Protein AF-A0A1V5UZM2-F1 (afdb_monomer_lite)

Structure (mmCIF, N/CA/C/O backbone):
data_AF-A0A1V5UZM2-F1
#
_entry.id   AF-A0A1V5UZM2-F1
#
loop_
_atom_site.group_PDB
_atom_site.id
_atom_site.type_symbol
_atom_site.label_atom_id
_atom_site.label_alt_id
_atom_site.label_comp_id
_atom_site.label_asym_id
_atom_site.label_entity_id
_atom_site.label_seq_id
_atom_site.pdbx_PDB_ins_code
_atom_site.Cartn_x
_atom_site.Cartn_y
_atom_site.Cartn_z
_atom_site.occupancy
_atom_site.B_iso_or_equiv
_atom_site.auth_seq_id
_atom_site.auth_comp_id
_atom_site.auth_asym_id
_atom_site.auth_atom_id
_atom_site.pdbx_PDB_model_num
ATOM 1 N N . MET A 1 1 ? -3.391 -24.242 -86.700 1.00 41.44 1 MET A N 1
ATOM 2 C CA . MET A 1 1 ? -2.835 -23.871 -88.015 1.00 41.44 1 MET A CA 1
ATOM 3 C C . MET A 1 1 ? -1.660 -22.948 -87.733 1.00 41.44 1 MET A C 1
ATOM 5 O O . MET A 1 1 ? -1.859 -21.774 -87.461 1.00 41.44 1 MET A O 1
ATOM 9 N N . GLU A 1 2 ? -0.471 -23.537 -87.612 1.00 39.22 2 GLU A N 1
ATOM 10 C CA . GLU A 1 2 ? 0.807 -22.827 -87.508 1.00 39.22 2 GLU A CA 1
ATOM 11 C C . GLU A 1 2 ? 1.281 -22.455 -88.910 1.00 39.22 2 GLU A C 1
ATOM 13 O O . GLU A 1 2 ? 1.264 -23.319 -89.782 1.00 39.22 2 GLU A O 1
ATOM 18 N N . VAL A 1 3 ? 1.722 -21.214 -89.110 1.00 36.78 3 VAL A N 1
ATOM 19 C CA . VAL A 1 3 ? 2.615 -20.737 -90.187 1.00 36.78 3 VAL A CA 1
ATOM 20 C C . VAL A 1 3 ? 2.763 -19.226 -89.988 1.00 36.78 3 VAL A C 1
ATOM 22 O O . VAL A 1 3 ? 1.789 -18.562 -89.665 1.00 36.78 3 VAL A O 1
ATOM 25 N N . HIS A 1 4 ? 3.888 -18.562 -90.184 1.00 35.78 4 HIS A N 1
ATOM 26 C CA . HIS A 1 4 ? 5.279 -18.928 -90.379 1.00 35.78 4 HIS A CA 1
ATOM 27 C C . HIS A 1 4 ? 6.052 -17.621 -90.128 1.00 35.78 4 HIS A C 1
ATOM 29 O O . HIS A 1 4 ? 5.501 -16.521 -90.178 1.00 35.78 4 HIS A O 1
ATOM 35 N N . ILE A 1 5 ? 7.326 -17.774 -89.818 1.00 44.84 5 ILE A N 1
ATOM 36 C CA . ILE A 1 5 ? 8.301 -16.728 -89.518 1.00 44.84 5 ILE A CA 1
ATOM 37 C C . ILE A 1 5 ? 8.594 -15.916 -90.786 1.00 44.84 5 ILE A C 1
ATOM 39 O O . ILE A 1 5 ? 8.705 -16.516 -91.851 1.00 44.84 5 ILE A O 1
ATOM 43 N N . ASP A 1 6 ? 8.876 -14.614 -90.655 1.00 44.72 6 ASP A N 1
ATOM 44 C CA . ASP A 1 6 ? 9.812 -13.979 -91.583 1.00 44.72 6 ASP A CA 1
ATOM 45 C C . ASP A 1 6 ? 10.782 -13.005 -90.901 1.00 44.72 6 ASP A C 1
ATOM 47 O O . ASP A 1 6 ? 10.455 -12.291 -89.951 1.00 44.72 6 ASP A O 1
ATOM 51 N N . LYS A 1 7 ? 12.031 -13.086 -91.357 1.00 41.12 7 LYS A N 1
ATOM 52 C CA . LYS A 1 7 ? 13.245 -12.482 -90.797 1.00 41.12 7 LYS A CA 1
ATOM 53 C C . LYS A 1 7 ? 13.604 -11.190 -91.545 1.00 41.12 7 LYS A C 1
ATOM 55 O O . LYS A 1 7 ? 13.347 -11.067 -92.732 1.00 41.12 7 LYS A O 1
ATOM 60 N N . ALA A 1 8 ? 14.426 -10.372 -90.876 1.00 38.97 8 ALA A N 1
ATOM 61 C CA . ALA A 1 8 ? 15.707 -9.833 -91.375 1.00 38.97 8 ALA A CA 1
ATOM 62 C C . ALA A 1 8 ? 15.856 -8.301 -91.472 1.00 38.97 8 ALA A C 1
ATOM 64 O O . ALA A 1 8 ? 15.098 -7.609 -92.137 1.00 38.97 8 ALA A O 1
ATOM 65 N N . GLY A 1 9 ? 16.983 -7.825 -90.918 1.00 35.09 9 GLY A N 1
ATOM 66 C CA . GLY A 1 9 ? 17.634 -6.546 -91.239 1.00 35.09 9 GLY A CA 1
ATOM 67 C C . GLY A 1 9 ? 18.096 -5.787 -89.989 1.00 35.09 9 GLY A C 1
ATOM 68 O O . GLY A 1 9 ? 17.294 -5.079 -89.408 1.00 35.09 9 GLY A O 1
ATOM 69 N N . ARG A 1 10 ? 19.302 -6.062 -89.451 1.00 39.56 10 ARG A N 1
ATOM 70 C CA . ARG A 1 10 ? 20.572 -5.302 -89.669 1.00 39.56 10 ARG A CA 1
ATOM 71 C C . ARG A 1 10 ? 20.573 -3.934 -88.944 1.00 39.56 10 ARG A C 1
ATOM 73 O O . ARG A 1 10 ? 19.615 -3.203 -89.060 1.00 39.56 10 ARG A O 1
ATOM 80 N N . ASP A 1 11 ? 21.595 -3.453 -88.238 1.00 39.12 11 ASP A N 1
ATOM 81 C CA . ASP A 1 11 ? 22.965 -3.887 -87.987 1.00 39.12 11 ASP A CA 1
ATOM 82 C C . ASP A 1 11 ? 23.570 -3.027 -86.845 1.00 39.12 11 ASP A C 1
ATOM 84 O O . ASP A 1 11 ? 23.180 -1.880 -86.653 1.00 39.12 11 ASP A O 1
ATOM 88 N N . ARG A 1 12 ? 24.532 -3.616 -86.122 1.00 41.25 12 ARG A N 1
ATOM 89 C CA . ARG A 1 12 ? 25.670 -3.045 -85.365 1.00 41.25 12 ARG A CA 1
ATOM 90 C C . ARG A 1 12 ? 25.668 -1.544 -84.999 1.00 41.25 12 ARG A C 1
ATOM 92 O O . ARG A 1 12 ? 25.847 -0.708 -85.871 1.00 41.25 12 ARG A O 1
ATOM 99 N N . THR A 1 13 ? 25.882 -1.223 -83.713 1.00 44.59 13 THR A N 1
ATOM 100 C CA . THR A 1 13 ? 27.233 -0.915 -83.164 1.00 44.59 13 THR A CA 1
ATOM 101 C C . THR A 1 13 ? 27.243 -0.638 -81.644 1.00 44.59 13 THR A C 1
ATOM 103 O O . THR A 1 13 ? 26.484 0.180 -81.154 1.00 44.59 13 THR A O 1
ATOM 106 N N . ARG A 1 14 ? 28.152 -1.342 -80.935 1.00 37.88 14 ARG A N 1
ATOM 107 C CA . ARG A 1 14 ? 29.151 -0.881 -79.926 1.00 37.88 14 ARG A CA 1
ATOM 108 C C . ARG A 1 14 ? 28.719 0.233 -78.939 1.00 37.88 14 ARG A C 1
ATOM 110 O O . ARG A 1 14 ? 28.326 1.296 -79.366 1.00 37.88 14 ARG A O 1
ATOM 117 N N . ARG A 1 15 ? 28.955 0.180 -77.621 1.00 39.53 15 ARG A N 1
ATOM 118 C CA . ARG A 1 15 ? 30.043 -0.417 -76.820 1.00 39.53 15 ARG A CA 1
ATOM 119 C C . ARG A 1 15 ? 29.712 -0.179 -75.325 1.00 39.53 15 ARG A C 1
ATOM 121 O O . ARG A 1 15 ? 29.080 0.816 -75.005 1.00 39.53 15 ARG A O 1
ATOM 128 N N . SER A 1 16 ? 30.182 -1.095 -74.472 1.00 40.94 16 SER A N 1
ATOM 129 C CA . SER A 1 16 ? 30.562 -0.988 -73.040 1.00 40.94 16 SER A CA 1
ATOM 130 C C . SER A 1 16 ? 30.406 0.378 -72.339 1.00 40.94 16 SER A C 1
ATOM 132 O O . SER A 1 16 ? 30.836 1.384 -72.883 1.00 40.94 16 SER A O 1
ATOM 134 N N . SER A 1 17 ? 29.988 0.474 -71.074 1.00 38.94 17 SER A N 1
ATOM 135 C CA . SER A 1 17 ? 30.658 -0.152 -69.924 1.00 38.94 17 SER A CA 1
ATOM 136 C C . SER A 1 17 ? 29.928 0.166 -68.605 1.00 38.94 17 SER A C 1
ATOM 138 O O . SER A 1 17 ? 29.503 1.300 -68.431 1.00 38.94 17 SER A O 1
ATOM 140 N N . LYS A 1 18 ? 29.906 -0.803 -67.670 1.00 40.84 18 LYS A N 1
ATOM 141 C CA . LYS A 1 18 ? 30.348 -0.675 -66.255 1.00 40.84 18 LYS A CA 1
ATOM 142 C C . LYS A 1 18 ? 29.834 0.584 -65.513 1.00 40.84 18 LYS A C 1
ATOM 144 O O . LYS A 1 18 ? 30.273 1.684 -65.792 1.00 40.84 18 LYS A O 1
ATOM 149 N N . ALA A 1 19 ? 28.985 0.497 -64.498 1.00 39.56 19 ALA A N 1
ATOM 150 C CA . ALA A 1 19 ? 29.288 -0.148 -63.231 1.00 39.56 19 ALA A CA 1
ATOM 151 C C . ALA A 1 19 ? 28.010 -0.273 -62.392 1.00 39.56 19 ALA A C 1
ATOM 153 O O . ALA A 1 19 ? 27.202 0.651 -62.323 1.00 39.56 19 ALA A O 1
ATOM 154 N N . GLY A 1 20 ? 27.866 -1.410 -61.715 1.00 41.81 20 GLY A N 1
ATOM 155 C CA . GLY A 1 20 ? 26.968 -1.508 -60.580 1.00 41.81 20 GLY A CA 1
ATOM 156 C C . GLY A 1 20 ? 27.506 -0.700 -59.404 1.00 41.81 20 GLY A C 1
ATOM 157 O O . GLY A 1 20 ? 28.702 -0.730 -59.129 1.00 41.81 20 GLY A O 1
ATOM 158 N N . VAL A 1 21 ? 26.602 -0.058 -58.671 1.00 50.75 21 VAL A N 1
ATOM 159 C CA . VAL A 1 21 ? 26.730 0.107 -57.224 1.00 50.75 21 VAL A CA 1
ATOM 160 C C . VAL A 1 21 ? 25.365 -0.201 -56.628 1.00 50.75 21 VAL A C 1
ATOM 162 O O . VAL A 1 21 ? 24.426 0.587 -56.689 1.00 50.75 21 VAL A O 1
ATOM 165 N N . SER A 1 22 ? 25.278 -1.408 -56.078 1.00 47.41 22 SER A N 1
ATOM 166 C CA . SER A 1 22 ? 24.285 -1.796 -55.088 1.00 47.41 22 SER A CA 1
ATOM 167 C C . SER A 1 22 ? 24.340 -0.806 -53.922 1.00 47.41 22 SER A C 1
ATOM 169 O O . SER A 1 22 ? 25.321 -0.774 -53.183 1.00 47.41 22 SER A O 1
ATOM 171 N N . SER A 1 23 ? 23.288 -0.011 -53.736 1.00 49.53 23 SER A N 1
ATOM 172 C CA . SER A 1 23 ? 23.082 0.800 -52.529 1.00 49.53 23 SER A CA 1
ATOM 173 C C . SER A 1 23 ? 22.223 0.075 -51.484 1.00 49.53 23 SER A C 1
ATOM 175 O O . SER A 1 23 ? 21.618 0.703 -50.619 1.00 49.53 23 SER A O 1
ATOM 177 N N . LYS A 1 24 ? 22.186 -1.266 -51.509 1.00 51.16 24 LYS A N 1
ATOM 178 C CA . LYS A 1 24 ? 21.478 -2.080 -50.511 1.00 51.16 24 LYS A CA 1
ATOM 179 C C . LYS A 1 24 ? 22.449 -2.691 -49.502 1.00 51.16 24 LYS A C 1
ATOM 181 O O . LYS A 1 24 ? 22.585 -3.904 -49.450 1.00 51.16 24 LYS A O 1
ATOM 186 N N . ALA A 1 25 ? 23.141 -1.861 -48.719 1.00 50.22 25 ALA A N 1
ATOM 187 C CA . ALA A 1 25 ? 23.857 -2.303 -47.512 1.00 50.22 25 ALA A CA 1
ATOM 188 C C . ALA A 1 25 ? 24.406 -1.122 -46.690 1.00 50.22 25 ALA A C 1
ATOM 190 O O . ALA A 1 25 ? 25.618 -0.966 -46.578 1.00 50.22 25 ALA A O 1
ATOM 191 N N . ARG A 1 26 ? 23.552 -0.276 -46.096 1.00 47.16 26 ARG A N 1
ATOM 192 C CA . ARG A 1 26 ? 23.974 0.585 -44.968 1.00 47.16 26 ARG A CA 1
ATOM 193 C C . ARG A 1 26 ? 22.783 1.166 -44.197 1.00 47.16 26 ARG A C 1
ATOM 195 O O . ARG A 1 26 ? 22.574 2.366 -44.167 1.00 47.16 26 ARG A O 1
ATOM 202 N N . ALA A 1 27 ? 21.994 0.295 -43.570 1.00 48.75 27 ALA A N 1
ATOM 203 C CA . ALA A 1 27 ? 21.004 0.706 -42.564 1.00 48.75 27 ALA A CA 1
ATOM 204 C C . ALA A 1 27 ? 20.737 -0.384 -41.506 1.00 48.75 27 ALA A C 1
ATOM 206 O O . ALA A 1 27 ? 19.644 -0.479 -40.968 1.00 48.75 27 ALA A O 1
ATOM 207 N N . ALA A 1 28 ? 21.720 -1.245 -41.219 1.00 50.47 28 ALA A N 1
ATOM 208 C CA . ALA A 1 28 ? 21.551 -2.354 -40.273 1.00 50.47 28 ALA A CA 1
ATOM 209 C C . ALA A 1 28 ? 22.777 -2.541 -39.363 1.00 50.47 28 ALA A C 1
AT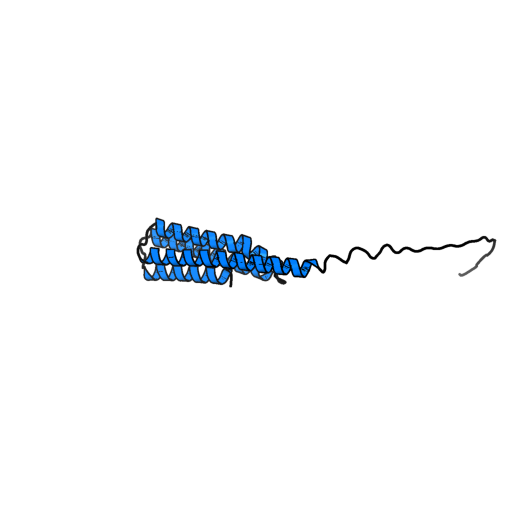OM 211 O O . ALA A 1 28 ? 23.212 -3.665 -39.134 1.00 50.47 28 ALA A O 1
ATOM 212 N N . LYS A 1 29 ? 23.398 -1.446 -38.895 1.00 47.75 29 LYS A N 1
ATOM 213 C CA . LYS A 1 29 ? 24.605 -1.538 -38.049 1.00 47.75 29 LYS A CA 1
ATOM 214 C C . LYS A 1 29 ? 24.627 -0.688 -36.773 1.00 47.75 29 LYS A C 1
ATOM 216 O O . LYS A 1 29 ? 25.681 -0.597 -36.162 1.00 47.75 29 LYS A O 1
ATOM 221 N N . SER A 1 30 ? 23.495 -0.135 -36.335 1.00 49.81 30 SER A N 1
ATOM 222 C CA . SER A 1 30 ? 23.386 0.513 -35.011 1.00 49.81 30 SER A CA 1
ATOM 223 C C . SER A 1 30 ? 22.377 -0.150 -34.065 1.00 49.81 30 SER A C 1
ATOM 225 O O . SER A 1 30 ? 22.574 -0.110 -32.860 1.00 49.81 30 SER A O 1
ATOM 227 N N . ALA A 1 31 ? 21.368 -0.869 -34.568 1.00 53.84 31 ALA A N 1
ATOM 228 C CA . ALA A 1 31 ? 20.303 -1.425 -33.723 1.00 53.84 31 ALA A CA 1
ATOM 229 C C . ALA A 1 31 ? 20.747 -2.525 -32.728 1.00 53.84 31 ALA A C 1
ATOM 231 O O . ALA A 1 31 ? 20.015 -2.831 -31.792 1.00 53.84 31 ALA A O 1
ATOM 232 N N . SER A 1 32 ? 21.925 -3.138 -32.906 1.00 54.50 32 SER A N 1
ATOM 233 C CA . SER A 1 32 ? 22.387 -4.255 -32.066 1.00 54.50 32 SER A CA 1
ATOM 234 C C . SER A 1 32 ? 23.316 -3.853 -30.913 1.00 54.50 32 SER A C 1
ATOM 236 O O . SER A 1 32 ? 23.523 -4.663 -30.014 1.00 54.50 32 SER A O 1
ATOM 238 N N . ALA A 1 33 ? 23.895 -2.646 -30.934 1.00 54.25 33 ALA A N 1
ATOM 239 C CA . ALA A 1 33 ? 24.796 -2.163 -29.878 1.00 54.25 33 ALA A CA 1
ATOM 240 C C . ALA A 1 33 ? 24.050 -1.405 -28.764 1.00 54.25 33 ALA A C 1
ATOM 242 O O . ALA A 1 33 ? 24.475 -1.450 -27.611 1.00 54.25 33 ALA A O 1
ATOM 243 N N . ASP A 1 34 ? 22.908 -0.792 -29.090 1.00 59.66 34 ASP A N 1
ATOM 244 C CA . ASP A 1 34 ? 22.081 -0.041 -28.135 1.00 59.66 34 ASP A CA 1
ATOM 245 C C . ASP A 1 34 ? 21.219 -0.959 -27.251 1.00 59.66 34 ASP A C 1
ATOM 247 O O . ASP A 1 34 ? 21.014 -0.685 -26.070 1.00 59.66 34 ASP A O 1
ATOM 251 N N . ALA A 1 35 ? 20.790 -2.111 -27.778 1.00 73.81 35 ALA A N 1
ATOM 252 C CA . ALA A 1 35 ? 19.956 -3.085 -27.070 1.00 73.81 35 ALA A CA 1
ATOM 253 C C . ALA A 1 35 ? 20.484 -3.522 -25.677 1.00 73.81 35 ALA A C 1
ATOM 255 O O . ALA A 1 35 ? 19.696 -3.524 -24.726 1.00 73.81 35 ALA A O 1
ATOM 256 N N . PRO A 1 36 ? 21.777 -3.871 -25.486 1.00 85.31 36 PRO A N 1
ATOM 257 C CA . PRO A 1 36 ? 22.293 -4.246 -24.167 1.00 85.31 36 PRO A CA 1
ATOM 258 C C . PRO A 1 36 ? 22.395 -3.066 -23.191 1.00 85.31 36 PRO A C 1
ATOM 260 O O . PRO A 1 36 ? 22.200 -3.259 -21.992 1.00 85.31 36 PRO A O 1
ATOM 263 N N . PHE A 1 37 ? 22.679 -1.852 -23.674 1.00 90.50 37 PHE A N 1
ATOM 264 C CA . PHE A 1 37 ? 22.740 -0.662 -22.824 1.00 90.50 37 PHE A CA 1
ATOM 265 C C . PHE A 1 37 ? 21.341 -0.230 -22.370 1.00 90.50 37 PHE A C 1
ATOM 267 O O . PHE A 1 37 ? 21.114 -0.067 -21.172 1.00 90.50 37 PHE A O 1
ATOM 274 N N . THR A 1 38 ? 20.380 -0.130 -23.295 1.00 91.19 38 THR A N 1
ATOM 275 C CA . THR A 1 38 ? 18.985 0.217 -22.979 1.00 91.19 38 THR A CA 1
ATOM 276 C C . THR A 1 38 ? 18.377 -0.766 -21.986 1.00 91.19 38 THR A C 1
ATOM 278 O O . THR A 1 38 ? 17.683 -0.357 -21.059 1.00 91.19 38 THR A O 1
ATOM 281 N N . ARG A 1 39 ? 18.677 -2.061 -22.127 1.00 91.19 39 ARG A N 1
ATOM 282 C CA . ARG A 1 39 ? 18.221 -3.071 -21.173 1.00 91.19 39 ARG A CA 1
ATOM 283 C C . ARG A 1 39 ? 18.797 -2.851 -19.774 1.00 91.19 39 ARG A C 1
ATOM 285 O O . ARG A 1 39 ? 18.029 -2.839 -18.819 1.00 91.19 39 ARG A O 1
ATOM 292 N N . LYS A 1 40 ? 20.110 -2.621 -19.650 1.00 93.75 40 LYS A N 1
ATOM 293 C CA . LYS A 1 40 ? 20.740 -2.316 -18.353 1.00 93.75 40 LYS A CA 1
ATOM 294 C C . LYS A 1 40 ? 20.167 -1.053 -17.710 1.00 93.75 40 LYS A C 1
ATOM 296 O O . LYS A 1 40 ? 19.992 -1.019 -16.498 1.00 93.75 40 LYS A O 1
ATOM 301 N N . LEU A 1 41 ? 19.853 -0.035 -18.511 1.00 94.81 41 LEU A N 1
ATOM 302 C CA . LEU A 1 41 ? 19.219 1.189 -18.023 1.00 94.81 41 LEU A CA 1
ATOM 303 C C . LEU A 1 41 ? 17.820 0.916 -17.451 1.00 94.81 41 LEU A C 1
ATOM 305 O O . LEU A 1 41 ? 17.509 1.375 -16.357 1.00 94.81 41 LEU A O 1
ATOM 309 N N . LEU A 1 42 ? 16.997 0.132 -18.154 1.00 94.00 42 LEU A N 1
ATOM 310 C CA . LEU A 1 42 ? 15.671 -0.267 -17.671 1.00 94.00 42 LEU A CA 1
ATOM 311 C C . LEU A 1 42 ? 15.750 -1.149 -16.415 1.00 94.00 42 LEU A C 1
ATOM 313 O O . LEU A 1 42 ? 14.916 -1.022 -15.524 1.00 94.00 42 LEU A O 1
ATOM 317 N N . GLU A 1 43 ? 16.752 -2.025 -16.316 1.00 93.81 43 GLU A N 1
ATOM 318 C CA . GLU A 1 43 ? 17.001 -2.834 -15.115 1.00 93.81 43 GLU A CA 1
ATOM 319 C C . GLU A 1 43 ? 17.395 -1.961 -13.910 1.00 93.81 43 GLU A C 1
ATOM 321 O O . GLU A 1 43 ? 16.885 -2.185 -12.811 1.00 93.81 43 GLU A O 1
ATOM 326 N N . ALA A 1 44 ? 18.232 -0.937 -14.112 1.00 95.75 44 ALA A N 1
ATOM 327 C CA . ALA A 1 44 ? 18.573 0.036 -13.073 1.00 95.75 44 ALA A CA 1
ATOM 328 C C . ALA A 1 44 ? 17.347 0.854 -12.631 1.00 95.75 44 ALA A C 1
ATOM 330 O O . ALA A 1 44 ? 17.083 0.960 -11.437 1.00 95.75 44 ALA A O 1
ATOM 331 N N . GLN A 1 45 ? 16.546 1.339 -13.586 1.00 95.38 45 GLN A N 1
ATOM 332 C CA . GLN A 1 45 ? 15.299 2.054 -13.300 1.00 95.38 45 GLN A CA 1
ATOM 333 C C . GLN A 1 45 ? 14.307 1.179 -12.516 1.00 95.38 45 GLN A C 1
ATOM 335 O O . GLN A 1 45 ? 13.683 1.634 -11.563 1.00 95.38 45 GLN A O 1
ATOM 340 N N . ARG A 1 46 ? 14.181 -0.107 -12.874 1.00 94.56 46 ARG A N 1
ATOM 341 C CA . ARG A 1 46 ? 13.353 -1.067 -12.128 1.00 94.56 46 ARG A CA 1
ATOM 342 C C . ARG A 1 46 ? 13.820 -1.209 -10.678 1.00 94.56 46 ARG A C 1
ATOM 344 O O . ARG A 1 46 ? 12.980 -1.317 -9.791 1.00 94.56 46 ARG A O 1
ATOM 351 N N . ALA A 1 47 ? 15.131 -1.254 -10.441 1.00 95.44 47 ALA A N 1
ATOM 352 C CA . ALA A 1 47 ? 15.686 -1.377 -9.096 1.00 95.44 47 ALA A CA 1
ATOM 353 C C . ALA A 1 47 ? 15.373 -0.142 -8.236 1.00 95.44 47 ALA A C 1
ATOM 355 O O . ALA A 1 47 ? 14.920 -0.302 -7.107 1.00 95.44 47 ALA A O 1
ATOM 356 N N . GLU A 1 48 ? 15.526 1.059 -8.797 1.00 96.94 48 GLU A N 1
ATOM 357 C CA . GLU A 1 48 ? 15.183 2.327 -8.138 1.00 96.94 48 GLU A CA 1
ATOM 358 C C . GLU A 1 48 ? 13.693 2.394 -7.766 1.00 96.94 48 GLU A C 1
ATOM 360 O O . GLU A 1 48 ? 13.349 2.654 -6.615 1.00 96.94 48 GLU A O 1
ATOM 365 N N . ILE A 1 49 ? 12.799 2.045 -8.699 1.00 96.38 49 ILE A N 1
ATOM 366 C CA . ILE A 1 49 ? 11.353 1.993 -8.428 1.00 96.38 49 ILE A CA 1
ATOM 367 C C . ILE A 1 49 ? 11.044 0.987 -7.309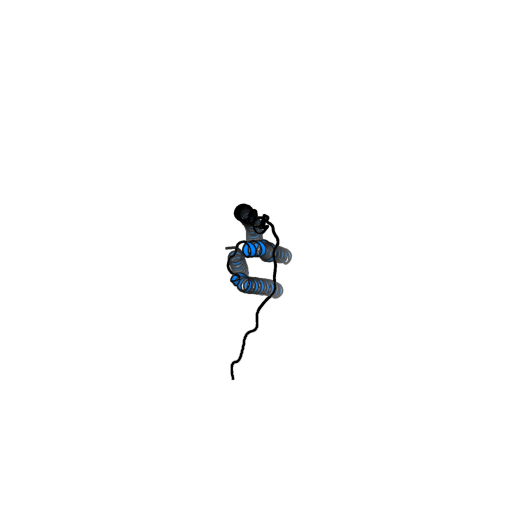 1.00 96.38 49 ILE A C 1
ATOM 369 O O . ILE A 1 49 ? 10.231 1.264 -6.429 1.00 96.38 49 ILE A O 1
ATOM 373 N N . LYS A 1 50 ? 11.689 -0.189 -7.304 1.00 95.31 50 LYS A N 1
ATOM 374 C CA . LYS A 1 50 ? 11.498 -1.180 -6.230 1.00 95.31 50 LYS A CA 1
ATOM 375 C C . LYS A 1 50 ? 11.981 -0.669 -4.870 1.00 95.31 50 LYS A C 1
ATOM 377 O O . LYS A 1 50 ? 11.381 -1.028 -3.857 1.00 95.31 50 LYS A O 1
ATOM 382 N N . GLU A 1 51 ? 13.023 0.156 -4.832 1.00 96.75 51 GLU A N 1
ATOM 383 C CA . GLU A 1 51 ? 13.479 0.804 -3.602 1.00 96.75 51 GLU A CA 1
ATOM 384 C C . GLU A 1 51 ? 12.441 1.808 -3.082 1.00 96.75 51 GLU A C 1
ATOM 386 O O . GLU A 1 51 ? 12.065 1.736 -1.910 1.00 96.75 51 GLU A O 1
ATOM 391 N N . GLU A 1 52 ? 11.902 2.672 -3.951 1.00 96.88 52 GLU A N 1
ATOM 392 C CA . GLU A 1 52 ? 10.822 3.601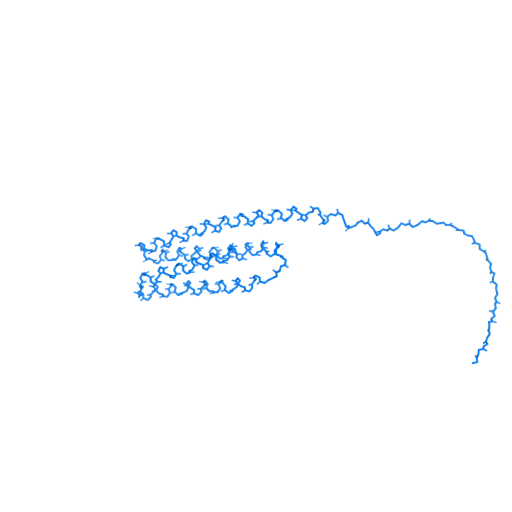 -3.588 1.00 96.88 52 GLU A CA 1
ATOM 393 C C . GLU A 1 52 ? 9.587 2.851 -3.065 1.00 96.88 52 GLU A C 1
ATOM 395 O O . GLU A 1 52 ? 9.044 3.192 -2.010 1.00 96.88 52 GLU A O 1
ATOM 400 N N . LEU A 1 53 ? 9.169 1.784 -3.752 1.00 97.25 53 LEU A N 1
ATOM 401 C CA . LEU A 1 53 ? 8.059 0.935 -3.312 1.00 97.25 53 LEU A CA 1
ATOM 402 C C . LEU A 1 53 ? 8.333 0.305 -1.941 1.00 97.25 53 LEU A C 1
ATOM 404 O O . LEU A 1 53 ? 7.429 0.241 -1.108 1.00 97.25 53 LEU A O 1
ATOM 408 N N . GLY A 1 54 ? 9.574 -0.106 -1.667 1.00 96.81 54 GLY A N 1
ATOM 409 C CA . GLY A 1 54 ? 9.986 -0.597 -0.352 1.00 96.81 54 GLY A CA 1
ATOM 410 C C . GLY A 1 54 ? 9.863 0.465 0.747 1.00 96.81 54 GLY A C 1
ATOM 411 O O . GLY A 1 54 ? 9.386 0.169 1.846 1.00 96.81 54 GLY A O 1
ATOM 412 N N . GLN A 1 55 ? 10.225 1.715 0.452 1.00 97.62 55 GLN A N 1
ATOM 413 C CA . GLN A 1 55 ? 10.064 2.833 1.387 1.00 97.62 55 GLN A CA 1
ATOM 414 C C . GLN A 1 55 ? 8.586 3.145 1.651 1.00 97.62 55 GLN A C 1
ATOM 416 O O . GLN A 1 55 ? 8.191 3.325 2.806 1.00 97.62 55 GLN A O 1
ATOM 421 N N . LEU A 1 56 ? 7.756 3.157 0.602 1.00 97.88 56 LEU A N 1
ATOM 422 C CA . LEU A 1 56 ? 6.308 3.336 0.727 1.00 97.88 56 LEU A CA 1
ATOM 423 C C . LEU A 1 56 ? 5.681 2.214 1.556 1.00 97.88 56 LEU A C 1
ATOM 425 O O . LEU A 1 56 ? 4.902 2.503 2.463 1.00 97.88 56 LEU A O 1
ATOM 429 N N . LEU A 1 57 ? 6.068 0.958 1.317 1.00 97.44 57 LEU A N 1
ATOM 430 C CA . LEU A 1 57 ? 5.579 -0.184 2.087 1.00 97.44 57 LEU A CA 1
ATOM 431 C C . LEU A 1 57 ? 5.965 -0.080 3.568 1.00 97.44 57 LEU A C 1
ATOM 433 O O . LEU A 1 57 ? 5.125 -0.291 4.436 1.00 97.44 57 LEU A O 1
ATOM 437 N N . SER A 1 58 ? 7.197 0.338 3.876 1.00 97.75 58 SER A N 1
ATOM 438 C CA . SER A 1 58 ? 7.601 0.607 5.263 1.00 97.75 58 SER A CA 1
ATOM 439 C C . SER A 1 58 ? 6.773 1.728 5.904 1.00 97.75 58 SER A C 1
ATOM 441 O O . SER A 1 58 ? 6.440 1.654 7.088 1.00 97.75 58 SER A O 1
ATOM 443 N N . GLY A 1 59 ? 6.416 2.765 5.140 1.00 98.12 59 GLY A N 1
ATOM 444 C CA . GLY A 1 59 ? 5.500 3.815 5.589 1.00 98.12 59 GLY A CA 1
ATOM 445 C C . GLY A 1 59 ? 4.105 3.275 5.913 1.00 98.12 59 GLY A C 1
ATOM 446 O O . GLY A 1 59 ? 3.541 3.617 6.951 1.00 98.12 59 GLY A O 1
ATOM 447 N N . ILE A 1 60 ? 3.579 2.391 5.063 1.00 97.81 60 ILE A N 1
ATOM 448 C CA . ILE A 1 60 ? 2.289 1.714 5.259 1.00 97.81 60 ILE A CA 1
ATOM 449 C C . ILE A 1 60 ? 2.321 0.855 6.530 1.00 97.81 60 ILE A C 1
ATOM 451 O O . ILE A 1 60 ? 1.411 0.963 7.351 1.00 97.81 60 ILE A O 1
ATOM 455 N N . ASP A 1 61 ? 3.386 0.074 6.738 1.00 97.31 61 ASP A N 1
ATOM 456 C CA . ASP A 1 61 ? 3.569 -0.767 7.930 1.00 97.31 61 ASP A CA 1
ATOM 457 C C . ASP A 1 61 ? 3.608 0.081 9.216 1.00 97.31 61 ASP A C 1
ATOM 459 O O . ASP A 1 61 ? 2.962 -0.244 10.215 1.00 97.31 61 ASP A O 1
ATOM 463 N N . LYS A 1 62 ? 4.311 1.222 9.191 1.00 97.44 62 LYS A N 1
ATOM 464 C CA . LYS A 1 62 ? 4.333 2.168 10.320 1.00 97.44 62 LYS A CA 1
ATOM 465 C C . LYS A 1 62 ? 2.950 2.741 10.606 1.00 97.44 62 LYS A C 1
ATOM 467 O O . LYS A 1 62 ? 2.552 2.804 11.767 1.00 97.44 62 LYS A O 1
ATOM 472 N N . GLN A 1 63 ? 2.216 3.139 9.568 1.00 96.81 63 GLN A N 1
ATOM 473 C CA . GLN A 1 63 ? 0.884 3.705 9.746 1.00 96.81 63 GLN A CA 1
ATOM 474 C C . GLN A 1 63 ? -0.119 2.658 10.249 1.00 96.81 63 GLN A C 1
ATOM 476 O O . GLN A 1 63 ? -0.961 2.989 11.079 1.00 96.81 63 GLN A O 1
ATOM 481 N N . ALA A 1 64 ? -0.003 1.396 9.822 1.00 95.12 64 ALA A N 1
ATOM 482 C CA . ALA A 1 64 ? -0.794 0.293 10.367 1.00 95.12 64 ALA A CA 1
ATOM 483 C C . ALA A 1 64 ? -0.547 0.109 11.877 1.00 95.12 64 ALA A C 1
ATOM 485 O O . ALA A 1 64 ? -1.501 0.029 12.650 1.00 95.12 64 ALA A O 1
ATOM 486 N N . ALA A 1 65 ? 0.716 0.155 12.314 1.00 95.00 65 ALA A N 1
ATOM 487 C CA . ALA A 1 65 ? 1.068 0.099 13.734 1.00 95.00 65 ALA A CA 1
ATOM 488 C C . ALA A 1 65 ? 0.584 1.330 14.532 1.00 95.00 65 ALA A C 1
ATOM 490 O O . ALA A 1 65 ? 0.329 1.238 15.734 1.00 95.00 65 ALA A O 1
ATOM 491 N N . GLU A 1 66 ? 0.453 2.503 13.903 1.00 94.31 66 GLU A N 1
ATOM 492 C CA . GLU A 1 66 ? -0.186 3.659 14.546 1.00 94.31 66 GLU A CA 1
ATOM 493 C C . GLU A 1 66 ? -1.694 3.482 14.702 1.00 94.31 66 GLU A C 1
ATOM 495 O O . GLU A 1 66 ? -2.240 3.831 15.747 1.00 94.31 66 GLU A O 1
ATOM 500 N N . ILE A 1 67 ? -2.363 2.920 13.695 1.00 92.44 67 ILE A N 1
ATOM 501 C CA . ILE A 1 67 ? -3.794 2.610 13.754 1.00 92.44 67 ILE A CA 1
ATOM 502 C C . ILE A 1 67 ? -4.086 1.619 14.887 1.00 92.44 67 ILE A C 1
ATOM 504 O O . ILE A 1 67 ? -5.072 1.794 15.600 1.00 92.44 67 ILE A O 1
ATOM 508 N N . GLU A 1 68 ? -3.228 0.614 15.082 1.00 90.81 68 GLU A N 1
ATOM 509 C CA . GLU A 1 68 ? -3.345 -0.348 16.186 1.00 90.81 68 GLU A CA 1
ATOM 510 C C . GLU A 1 68 ? -3.367 0.350 17.556 1.00 90.81 68 GLU A C 1
ATOM 512 O O . GLU A 1 68 ? -4.151 -0.007 18.435 1.00 90.81 68 GLU A O 1
ATOM 517 N N . LYS A 1 69 ? -2.538 1.387 17.724 1.00 91.00 69 LYS A N 1
ATOM 518 C CA . LYS A 1 69 ? -2.464 2.181 18.959 1.00 91.00 69 LYS A CA 1
ATOM 519 C C . LYS A 1 69 ? -3.624 3.163 19.088 1.00 91.00 69 LYS A C 1
ATOM 521 O O . LYS A 1 69 ? -4.120 3.387 20.189 1.00 91.00 69 LYS A O 1
ATOM 526 N N . SER A 1 70 ? -3.998 3.807 17.984 1.00 88.50 70 SER A N 1
ATOM 527 C CA . SER A 1 70 ? -4.999 4.869 17.947 1.00 88.50 70 SER A CA 1
ATOM 528 C C . SER A 1 70 ? -5.697 4.916 16.586 1.00 88.50 70 SER A C 1
ATOM 530 O O . SER A 1 70 ? -5.250 5.562 15.627 1.00 88.50 70 SER A O 1
ATOM 532 N N . LEU A 1 71 ? -6.840 4.235 16.510 1.00 88.50 71 LEU A N 1
ATOM 533 C CA . LEU A 1 71 ? -7.720 4.271 15.349 1.00 88.50 71 LEU A CA 1
ATOM 534 C C . LEU A 1 71 ? -8.477 5.606 15.322 1.00 88.50 71 LEU A C 1
ATOM 536 O O . LEU A 1 71 ? -9.478 5.798 16.014 1.00 88.50 71 LEU A O 1
ATOM 540 N N . THR A 1 72 ? -8.000 6.529 14.493 1.00 91.38 72 THR A N 1
ATOM 541 C CA . THR A 1 72 ? -8.610 7.839 14.257 1.00 91.38 72 THR A CA 1
ATOM 542 C C . THR A 1 72 ? -8.865 8.026 12.767 1.00 91.38 72 THR A C 1
ATOM 544 O O . THR A 1 72 ? -8.319 7.307 11.929 1.00 91.38 72 THR A O 1
ATOM 547 N N . PHE A 1 73 ? -9.690 9.013 12.418 1.00 91.50 73 PHE A N 1
ATOM 548 C CA . PHE A 1 73 ? -9.918 9.354 11.015 1.00 91.50 73 PHE A CA 1
ATOM 549 C C . PHE A 1 73 ? -8.610 9.758 10.317 1.00 91.50 73 PHE A C 1
ATOM 551 O O . PHE A 1 73 ? -8.356 9.339 9.194 1.00 91.50 73 PHE A O 1
ATOM 558 N N . GLU A 1 74 ? -7.756 10.517 11.007 1.00 93.62 74 GLU A N 1
ATOM 559 C CA . GLU A 1 74 ? -6.480 10.981 10.466 1.00 93.62 74 GLU A CA 1
ATOM 560 C C . GLU A 1 74 ? -5.501 9.825 10.220 1.00 93.62 74 GLU A C 1
ATOM 562 O O . GLU A 1 74 ? -4.877 9.772 9.160 1.00 93.62 74 GLU A O 1
ATOM 567 N N . SER A 1 75 ? -5.385 8.874 11.158 1.00 92.88 75 SER A N 1
ATOM 568 C CA . SER A 1 75 ? -4.496 7.716 10.979 1.00 92.88 75 SER A CA 1
ATOM 569 C C . SER A 1 75 ? -4.967 6.800 9.845 1.00 92.88 75 SER A C 1
ATOM 571 O O . SER A 1 75 ? -4.141 6.298 9.079 1.00 92.88 75 SER A O 1
ATOM 573 N N . LEU A 1 76 ? -6.284 6.642 9.671 1.00 93.44 76 LEU A N 1
ATOM 574 C CA . LEU A 1 76 ? -6.853 5.908 8.541 1.00 93.44 76 LEU A CA 1
ATOM 575 C C . LEU A 1 76 ? -6.644 6.634 7.205 1.00 93.44 76 LEU A C 1
ATOM 577 O O . LEU A 1 76 ? -6.297 5.991 6.214 1.00 93.44 76 LEU A O 1
ATOM 581 N N . GLU A 1 77 ? -6.835 7.951 7.150 1.00 95.06 77 GLU A N 1
ATOM 582 C CA . GLU A 1 77 ? -6.671 8.696 5.899 1.00 95.06 77 GLU A CA 1
ATOM 583 C C . GLU A 1 77 ? -5.215 8.678 5.422 1.00 95.06 77 GLU A C 1
ATOM 585 O O . GLU A 1 77 ? -4.964 8.338 4.266 1.00 95.06 77 GLU A O 1
ATOM 590 N N . LYS A 1 78 ? -4.247 8.880 6.327 1.00 96.38 78 LYS A N 1
ATOM 591 C CA . LYS A 1 78 ? -2.813 8.733 6.014 1.00 96.38 78 LYS A CA 1
ATOM 592 C C . LYS A 1 78 ? -2.482 7.349 5.458 1.00 96.38 78 LYS A C 1
ATOM 594 O O . LYS A 1 78 ? -1.736 7.231 4.486 1.00 96.38 78 LYS A O 1
ATOM 599 N N . TYR A 1 79 ? -3.057 6.293 6.038 1.00 97.19 79 TYR A N 1
ATOM 600 C CA . TYR A 1 79 ? -2.871 4.932 5.532 1.00 97.19 79 TYR A CA 1
ATOM 601 C C . TYR A 1 79 ? -3.390 4.805 4.095 1.00 97.19 79 TYR A C 1
ATOM 603 O O . TYR A 1 79 ? -2.680 4.315 3.218 1.00 97.19 79 TYR A O 1
ATOM 611 N N . ARG A 1 80 ? -4.603 5.300 3.821 1.00 96.69 80 ARG A N 1
ATOM 612 C CA . ARG A 1 80 ? -5.207 5.256 2.480 1.00 96.69 80 ARG A CA 1
ATOM 613 C C . ARG A 1 80 ? -4.390 6.044 1.459 1.00 96.69 80 ARG A C 1
ATOM 615 O O . ARG A 1 80 ? -4.224 5.569 0.337 1.00 96.69 80 ARG A O 1
ATOM 622 N N . GLU A 1 81 ? -3.870 7.211 1.823 1.00 97.69 81 GLU A N 1
ATOM 623 C CA . GLU A 1 81 ? -3.007 8.017 0.954 1.00 97.69 81 GLU A CA 1
ATOM 624 C C . GLU A 1 81 ? -1.713 7.283 0.589 1.00 97.69 81 GLU A C 1
ATOM 626 O O . GLU A 1 81 ? -1.347 7.232 -0.588 1.00 97.69 81 GLU A O 1
ATOM 631 N N . LEU A 1 82 ? -1.055 6.654 1.568 1.00 98.31 82 LEU A N 1
ATOM 632 C CA . LEU A 1 82 ? 0.155 5.865 1.334 1.00 98.31 82 LEU A CA 1
ATOM 633 C C . LEU A 1 82 ? -0.110 4.681 0.400 1.00 98.31 82 LEU A C 1
ATOM 635 O O . LEU A 1 82 ? 0.644 4.474 -0.552 1.00 98.31 82 LEU A O 1
ATOM 639 N N . VAL A 1 83 ? -1.206 3.946 0.617 1.00 98.06 83 VAL A N 1
ATOM 640 C CA . VAL A 1 83 ? -1.601 2.831 -0.257 1.00 98.06 83 VAL A CA 1
ATOM 641 C C . VAL A 1 83 ? -1.899 3.324 -1.676 1.00 98.06 83 VAL A C 1
ATOM 643 O O . VAL A 1 83 ? -1.422 2.734 -2.643 1.00 98.06 83 VAL A O 1
ATOM 646 N N . ARG A 1 84 ? -2.631 4.435 -1.833 1.00 97.31 84 ARG A N 1
ATOM 647 C CA . ARG A 1 84 ? -2.901 5.033 -3.154 1.00 97.31 84 ARG A CA 1
ATOM 648 C C . ARG A 1 84 ? -1.614 5.446 -3.860 1.00 97.31 84 ARG A C 1
ATOM 650 O O . ARG A 1 84 ? -1.463 5.181 -5.051 1.00 97.31 84 ARG A O 1
ATOM 657 N N . LYS A 1 85 ? -0.680 6.074 -3.139 1.00 97.88 85 LYS A N 1
ATOM 658 C CA . LYS A 1 85 ? 0.621 6.461 -3.691 1.00 97.88 85 LYS A CA 1
ATOM 659 C C . LYS A 1 85 ? 1.404 5.234 -4.153 1.00 97.88 85 LYS A C 1
ATOM 661 O O . LYS A 1 85 ? 1.891 5.232 -5.277 1.00 97.88 85 LYS A O 1
ATOM 666 N N . PHE A 1 86 ? 1.453 4.184 -3.334 1.00 97.94 86 PHE A N 1
ATOM 667 C CA . PHE A 1 86 ? 2.080 2.915 -3.697 1.00 97.94 86 PHE A CA 1
ATOM 668 C C . PHE A 1 86 ? 1.491 2.345 -4.990 1.00 97.94 86 PHE A C 1
ATOM 670 O O . PHE A 1 86 ? 2.224 2.096 -5.944 1.00 97.94 86 PHE A O 1
ATOM 677 N N . VAL A 1 87 ? 0.164 2.198 -5.056 1.00 96.50 87 VAL A N 1
ATOM 678 C CA . VAL A 1 87 ? -0.523 1.655 -6.237 1.00 96.50 87 VAL A CA 1
ATOM 679 C C . VAL A 1 87 ? -0.217 2.485 -7.486 1.00 96.50 87 VAL A C 1
ATOM 681 O O . VAL A 1 87 ? 0.037 1.916 -8.547 1.00 96.50 87 VAL A O 1
ATOM 684 N N . ASN A 1 88 ? -0.178 3.814 -7.365 1.00 95.94 88 ASN A N 1
ATOM 685 C CA . ASN A 1 88 ? 0.157 4.702 -8.477 1.00 95.94 88 ASN A CA 1
ATOM 686 C C . ASN A 1 88 ? 1.579 4.477 -9.009 1.00 95.94 88 ASN A C 1
ATOM 688 O O . ASN A 1 88 ? 1.742 4.417 -10.226 1.00 95.94 88 ASN A O 1
ATOM 692 N N . VAL A 1 89 ? 2.580 4.320 -8.135 1.00 96.00 89 VAL A N 1
ATOM 693 C CA . VAL A 1 89 ? 3.969 4.047 -8.557 1.00 96.00 89 VAL A CA 1
ATOM 694 C C . VAL A 1 89 ? 4.060 2.697 -9.272 1.00 96.00 89 VAL A C 1
ATOM 696 O O . VAL A 1 89 ? 4.675 2.587 -10.333 1.00 96.00 89 VAL A O 1
ATOM 699 N N . VAL A 1 90 ? 3.385 1.657 -8.767 1.00 94.06 90 VAL A N 1
ATOM 700 C CA . VAL A 1 90 ? 3.378 0.358 -9.461 1.00 94.06 90 VAL A CA 1
ATOM 701 C C . VAL 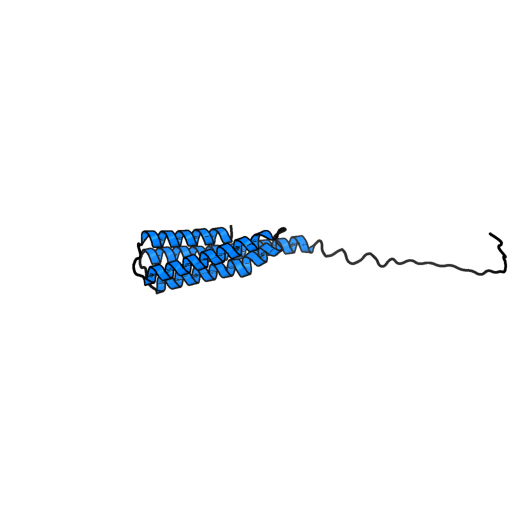A 1 90 ? 2.747 0.487 -10.854 1.00 94.06 90 VAL A C 1
ATOM 703 O O . VAL A 1 90 ? 3.318 0.027 -11.846 1.00 94.06 90 VAL A O 1
ATOM 706 N N . VAL A 1 91 ? 1.564 1.102 -10.942 1.00 92.00 91 VAL A N 1
ATOM 707 C CA . VAL A 1 91 ? 0.790 1.143 -12.188 1.00 92.00 91 VAL A CA 1
ATOM 708 C C . VAL A 1 91 ? 1.451 2.017 -13.251 1.00 92.00 91 VAL A C 1
ATOM 710 O O . VAL A 1 91 ? 1.476 1.622 -14.418 1.00 92.00 91 VAL A O 1
ATOM 713 N N . ASN A 1 92 ? 1.973 3.181 -12.864 1.00 91.38 92 ASN A N 1
ATOM 714 C CA . ASN A 1 92 ? 2.506 4.159 -13.810 1.00 91.38 92 ASN A CA 1
ATOM 715 C C . ASN A 1 92 ? 3.985 3.928 -14.131 1.00 91.38 92 ASN A C 1
ATOM 717 O O . ASN A 1 92 ? 4.376 4.091 -15.287 1.00 91.38 92 ASN A O 1
ATOM 721 N N . ASP A 1 93 ? 4.784 3.506 -13.149 1.00 91.94 93 ASP A N 1
ATOM 722 C CA . ASP A 1 93 ? 6.236 3.432 -13.301 1.00 91.94 93 ASP A CA 1
ATOM 723 C C . ASP A 1 93 ? 6.696 1.985 -13.476 1.00 91.94 93 ASP A C 1
ATOM 725 O O . ASP A 1 93 ? 7.273 1.632 -14.512 1.00 91.94 93 ASP A O 1
ATOM 729 N N . LEU A 1 94 ? 6.386 1.105 -12.514 1.00 90.06 94 LEU A N 1
ATOM 730 C CA . LEU A 1 94 ? 6.890 -0.271 -12.542 1.00 90.06 94 LEU A CA 1
ATOM 731 C C . LEU A 1 94 ? 6.366 -1.042 -13.756 1.00 90.06 94 LEU A C 1
ATOM 733 O O . LEU A 1 94 ? 7.160 -1.619 -14.498 1.00 90.06 94 LEU A O 1
ATOM 737 N N . PHE A 1 95 ? 5.054 -1.037 -14.004 1.00 88.62 95 PHE A N 1
ATOM 738 C CA . PHE A 1 95 ? 4.490 -1.772 -15.140 1.00 88.62 95 PHE A CA 1
ATOM 739 C C . PHE A 1 95 ? 4.936 -1.219 -16.491 1.00 88.62 95 PHE A C 1
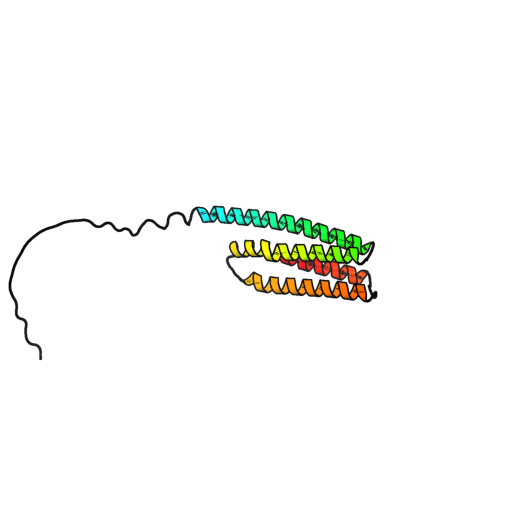ATOM 741 O O . PHE A 1 95 ? 5.093 -1.996 -17.431 1.00 88.62 95 PHE A O 1
ATOM 748 N N . ALA A 1 96 ? 5.190 0.087 -16.598 1.00 88.00 96 ALA A N 1
ATOM 749 C CA . ALA A 1 96 ? 5.727 0.675 -17.820 1.00 88.00 96 ALA A CA 1
ATOM 750 C C . ALA A 1 96 ? 7.162 0.195 -18.099 1.00 88.00 96 ALA A C 1
ATOM 752 O O . ALA A 1 96 ? 7.522 -0.047 -19.254 1.00 88.00 96 ALA A O 1
ATOM 753 N N . VAL A 1 97 ? 7.983 0.034 -17.055 1.00 89.69 97 VAL A N 1
ATOM 754 C CA . VAL A 1 97 ? 9.333 -0.540 -17.170 1.00 89.69 97 VAL A CA 1
ATOM 755 C C . VAL A 1 97 ? 9.268 -2.042 -17.449 1.00 89.69 97 VAL A C 1
ATOM 757 O O . VAL A 1 97 ? 9.963 -2.529 -18.342 1.00 89.69 97 VAL A O 1
ATOM 760 N N . GLU A 1 98 ? 8.405 -2.780 -16.750 1.00 87.12 98 GLU A N 1
ATOM 761 C CA . GLU A 1 98 ? 8.249 -4.218 -16.963 1.00 87.12 98 GLU A CA 1
ATOM 762 C C . GLU A 1 98 ? 7.704 -4.540 -18.352 1.00 87.12 98 GLU A C 1
ATOM 764 O O . GLU A 1 98 ? 8.193 -5.477 -18.969 1.00 87.12 98 GLU A O 1
ATOM 769 N N . GLU A 1 99 ? 6.787 -3.745 -18.909 1.00 85.38 99 GLU A N 1
ATOM 770 C CA . GLU A 1 99 ? 6.308 -3.930 -20.283 1.00 85.38 99 GLU A CA 1
ATOM 771 C C . GLU A 1 99 ? 7.458 -3.856 -21.297 1.00 85.38 99 GLU A C 1
ATOM 773 O O . GLU A 1 99 ? 7.534 -4.694 -22.195 1.00 85.38 99 GLU A O 1
ATOM 778 N N . LYS A 1 100 ? 8.400 -2.922 -21.107 1.00 87.56 100 LYS A N 1
ATOM 779 C CA . LYS A 1 100 ? 9.587 -2.767 -21.967 1.00 87.56 100 LYS A CA 1
ATOM 780 C C . LYS A 1 100 ? 10.609 -3.895 -21.792 1.00 87.56 100 LYS A C 1
ATOM 782 O O . LYS A 1 100 ? 11.351 -4.188 -22.727 1.00 87.56 100 LYS A O 1
ATOM 787 N N . LEU A 1 101 ? 10.676 -4.498 -20.605 1.00 85.44 101 LEU A N 1
ATOM 788 C CA . LEU A 1 101 ? 11.567 -5.624 -20.296 1.00 85.44 101 LEU A CA 1
ATOM 789 C C . LEU A 1 101 ? 10.945 -6.989 -20.636 1.00 85.44 101 LEU A C 1
ATOM 791 O O . LEU A 1 101 ? 11.666 -7.967 -20.844 1.00 85.44 101 LEU A O 1
ATOM 795 N N . SER A 1 102 ? 9.616 -7.071 -20.660 1.00 79.94 102 SER A N 1
ATOM 796 C CA . SER A 1 102 ? 8.867 -8.310 -20.828 1.00 79.94 102 SER A CA 1
ATOM 797 C C . SER A 1 102 ? 8.815 -8.760 -22.285 1.00 79.94 102 SER A C 1
ATOM 799 O O . SER A 1 102 ? 8.709 -7.964 -23.213 1.00 79.94 102 SER A O 1
ATOM 801 N N . VAL A 1 103 ? 8.826 -10.078 -22.481 1.00 67.00 103 VAL A N 1
ATOM 802 C CA . VAL A 1 103 ? 8.610 -10.709 -23.795 1.00 67.00 103 VAL A CA 1
ATOM 803 C C . VAL A 1 103 ? 7.134 -11.119 -23.973 1.00 67.00 103 VAL A C 1
ATOM 805 O O . VAL A 1 103 ? 6.745 -11.577 -25.042 1.00 67.00 103 VAL A O 1
ATOM 808 N N . SER A 1 104 ? 6.286 -10.969 -22.940 1.00 66.25 104 SER A N 1
ATOM 809 C CA . SER A 1 104 ? 4.901 -11.469 -22.932 1.00 66.25 104 SER A CA 1
ATOM 810 C C . SER A 1 104 ? 3.894 -10.505 -22.266 1.00 66.25 104 SER A C 1
ATOM 812 O O . SER A 1 104 ? 4.180 -10.014 -21.175 1.00 66.25 104 SER A O 1
ATOM 814 N N . PRO A 1 105 ? 2.682 -10.280 -22.830 1.00 63.25 105 PRO A N 1
ATOM 815 C CA . PRO A 1 105 ? 1.750 -9.231 -22.377 1.00 63.25 105 PRO A CA 1
ATOM 816 C C . PRO A 1 105 ? 0.814 -9.602 -21.204 1.00 63.25 105 PRO A C 1
ATOM 818 O O . PRO A 1 105 ? -0.063 -8.815 -20.840 1.00 63.25 105 PRO A O 1
ATOM 821 N N . THR A 1 106 ? 0.920 -10.800 -20.620 1.00 68.06 106 THR A N 1
ATOM 822 C CA . THR A 1 106 ? -0.104 -11.362 -19.705 1.00 68.06 106 THR A CA 1
ATOM 823 C C . THR A 1 106 ? -0.276 -10.598 -18.377 1.00 68.06 106 THR A C 1
ATOM 825 O O . THR A 1 106 ? -1.326 -10.708 -17.738 1.00 68.06 106 THR A O 1
ATOM 828 N N . GLY A 1 107 ? 0.702 -9.786 -17.960 1.00 70.81 107 GLY A N 1
ATOM 829 C CA . GLY A 1 107 ? 0.697 -9.091 -16.662 1.00 70.81 107 GLY A CA 1
ATOM 830 C C . GLY A 1 107 ? -0.442 -8.079 -16.467 1.00 70.81 107 GLY A C 1
ATOM 831 O O . GLY A 1 107 ? -0.997 -7.984 -15.373 1.00 70.81 107 GLY A O 1
ATOM 832 N N . LYS A 1 108 ? -0.877 -7.395 -17.536 1.00 74.31 108 LYS A N 1
ATOM 833 C CA . LYS A 1 108 ? -1.839 -6.274 -17.454 1.00 74.31 108 LYS A CA 1
ATOM 834 C C . LYS A 1 108 ? -3.214 -6.656 -16.899 1.00 74.31 108 LYS A C 1
ATOM 836 O O . LYS A 1 108 ? -3.868 -5.861 -16.235 1.00 74.31 108 LYS A O 1
ATOM 841 N N . LYS A 1 109 ? -3.688 -7.875 -17.177 1.00 80.12 109 LYS A N 1
ATOM 842 C CA . LYS A 1 109 ? -4.997 -8.326 -16.669 1.00 80.12 109 LYS A CA 1
ATOM 843 C C . LYS A 1 109 ? -4.954 -8.585 -15.165 1.00 80.12 109 LYS A C 1
ATOM 845 O O . LYS A 1 109 ? -5.905 -8.246 -14.470 1.00 80.12 109 LYS A O 1
ATOM 850 N N . LYS A 1 110 ? -3.860 -9.173 -14.670 1.00 81.75 110 LYS A N 1
ATOM 851 C CA . LYS A 1 110 ? -3.686 -9.472 -13.243 1.00 81.75 110 LYS A CA 1
ATOM 852 C C . LYS A 1 110 ? -3.565 -8.192 -12.423 1.00 81.75 110 LYS A C 1
ATOM 854 O O . LYS A 1 110 ? -4.217 -8.078 -11.392 1.00 81.75 110 LYS A O 1
ATOM 859 N N . SER A 1 111 ? -2.815 -7.211 -12.916 1.00 83.25 111 SER A N 1
ATOM 860 C CA . SER A 1 111 ? -2.652 -5.939 -12.215 1.00 83.25 111 SER A CA 1
ATOM 861 C C . SER A 1 111 ? -3.960 -5.168 -12.061 1.00 83.25 111 SER A C 1
ATOM 863 O O . SER A 1 111 ? -4.267 -4.710 -10.967 1.00 83.25 111 SER A O 1
ATOM 865 N N . LEU A 1 112 ? -4.781 -5.089 -13.112 1.00 87.06 112 LEU A N 1
ATOM 866 C CA . LEU A 1 112 ? -6.098 -4.447 -13.035 1.00 87.06 112 LEU A CA 1
ATOM 867 C C . LEU A 1 112 ? -7.015 -5.109 -11.996 1.00 87.06 112 LEU A C 1
ATOM 869 O O . LEU A 1 112 ? -7.800 -4.422 -11.345 1.00 87.06 112 LEU A O 1
ATOM 873 N N . LEU A 1 113 ? -6.931 -6.433 -11.840 1.00 91.00 113 LEU A N 1
ATOM 874 C CA . LEU A 1 113 ? -7.682 -7.154 -10.811 1.00 91.00 113 LEU A CA 1
ATOM 875 C C . LEU A 1 113 ? -7.154 -6.841 -9.406 1.00 91.00 113 LEU A C 1
ATOM 877 O O . LEU A 1 113 ? -7.961 -6.592 -8.512 1.00 91.00 113 LEU A O 1
ATOM 881 N N . LEU A 1 114 ? -5.831 -6.798 -9.220 1.00 92.12 114 LEU A N 1
ATOM 882 C CA . LEU A 1 114 ? -5.214 -6.427 -7.942 1.00 92.12 114 LEU A CA 1
ATOM 883 C C . LEU A 1 114 ? -5.607 -5.008 -7.522 1.00 92.12 114 LEU A C 1
ATOM 885 O O . LEU A 1 114 ? -6.097 -4.830 -6.412 1.00 92.12 114 LEU A O 1
ATOM 889 N N . VAL A 1 115 ? -5.503 -4.028 -8.425 1.00 94.31 115 VAL A N 1
ATOM 890 C CA . VAL A 1 115 ? -5.895 -2.631 -8.158 1.00 94.31 115 VAL A CA 1
ATOM 891 C C . VAL A 1 115 ? -7.355 -2.547 -7.710 1.00 94.31 115 VAL A C 1
ATOM 893 O O . VAL A 1 115 ? -7.646 -1.988 -6.658 1.00 94.31 115 VAL A O 1
ATOM 896 N N . LYS A 1 116 ? -8.274 -3.181 -8.452 1.00 95.12 116 LYS A N 1
ATOM 897 C CA . LYS A 1 116 ? -9.700 -3.218 -8.083 1.00 95.12 116 LYS A CA 1
ATOM 898 C C . LYS A 1 116 ? -9.942 -3.865 -6.720 1.00 95.12 116 LYS A C 1
ATOM 900 O O . LYS A 1 116 ? -10.823 -3.431 -5.978 1.00 95.12 116 LYS A O 1
ATOM 905 N N . THR A 1 117 ? -9.188 -4.916 -6.407 1.00 96.31 117 THR A N 1
ATOM 906 C CA . THR A 1 117 ? -9.296 -5.612 -5.121 1.00 96.31 117 THR A CA 1
ATOM 907 C C . THR A 1 117 ? -8.834 -4.697 -3.989 1.00 96.31 117 THR A C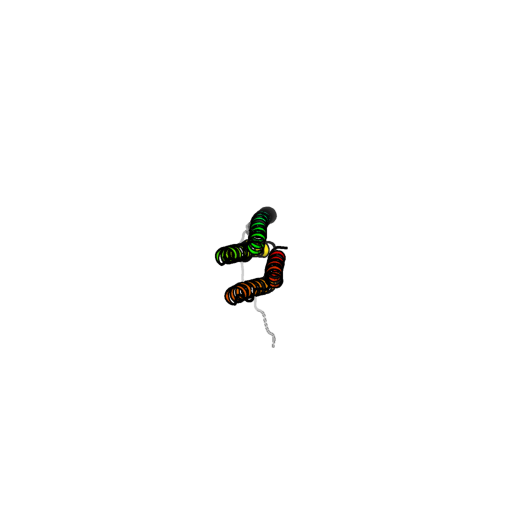 1
ATOM 909 O O . THR A 1 117 ? -9.562 -4.536 -3.016 1.00 96.31 117 THR A O 1
ATOM 912 N N . ILE A 1 118 ? -7.695 -4.019 -4.149 1.00 96.81 118 ILE A N 1
ATOM 913 C CA . ILE A 1 118 ? -7.171 -3.059 -3.168 1.00 96.81 118 ILE A CA 1
ATOM 914 C C . ILE A 1 118 ? -8.156 -1.906 -2.943 1.00 96.81 118 ILE A C 1
ATOM 916 O O . ILE A 1 118 ? -8.459 -1.584 -1.797 1.00 96.81 118 ILE A O 1
ATOM 920 N N . ASP A 1 119 ? -8.716 -1.325 -4.006 1.00 95.50 119 ASP A N 1
ATOM 921 C CA . ASP A 1 119 ? -9.721 -0.261 -3.883 1.00 95.50 119 ASP A CA 1
ATOM 922 C C . ASP A 1 119 ? -10.953 -0.719 -3.087 1.00 95.50 119 ASP A C 1
ATOM 924 O O . ASP A 1 119 ? -11.468 0.018 -2.242 1.00 95.50 119 ASP A O 1
ATOM 928 N N . THR A 1 120 ? -11.403 -1.955 -3.323 1.00 96.38 120 THR A N 1
ATOM 929 C CA . THR A 1 120 ? -12.534 -2.556 -2.602 1.00 96.38 120 THR A CA 1
ATOM 930 C C . THR A 1 120 ? -12.211 -2.739 -1.117 1.00 96.38 120 THR A C 1
ATOM 932 O O . THR A 1 120 ? -13.024 -2.401 -0.258 1.00 96.38 120 THR A O 1
ATOM 935 N N . GLU A 1 121 ? -11.009 -3.221 -0.798 1.00 95.00 121 GLU A N 1
ATOM 936 C CA . GLU A 1 121 ? -10.537 -3.386 0.580 1.00 95.00 121 GLU A CA 1
ATOM 937 C C . GLU A 1 121 ? -10.428 -2.040 1.322 1.00 95.00 121 GLU A C 1
ATOM 939 O O . GLU A 1 121 ? -10.861 -1.927 2.471 1.00 95.00 121 GLU A O 1
ATOM 944 N N . LEU A 1 122 ? -9.931 -0.988 0.658 1.00 95.38 122 LEU A N 1
ATOM 945 C CA . LEU A 1 122 ? -9.858 0.366 1.224 1.00 95.38 122 LEU A CA 1
ATOM 946 C C . LEU A 1 122 ? -11.242 0.988 1.456 1.00 95.38 122 LEU A C 1
ATOM 948 O O . LEU A 1 122 ? -11.426 1.736 2.419 1.00 95.38 122 LEU A O 1
ATOM 952 N N . ALA A 1 123 ? -12.209 0.719 0.576 1.00 93.06 123 ALA A N 1
ATOM 953 C CA . ALA A 1 123 ? -13.586 1.172 0.755 1.00 93.06 123 ALA A CA 1
ATOM 954 C C . ALA A 1 123 ? -14.244 0.486 1.961 1.00 93.06 123 ALA A C 1
ATOM 956 O O . ALA A 1 123 ? -14.866 1.155 2.787 1.00 93.06 123 ALA A O 1
ATOM 957 N N . ALA A 1 124 ? -14.038 -0.824 2.103 1.00 91.38 124 ALA A N 1
ATOM 958 C CA . ALA A 1 124 ? -14.557 -1.588 3.228 1.00 91.38 124 ALA A CA 1
ATOM 959 C C . ALA A 1 124 ? -13.941 -1.155 4.572 1.00 91.38 124 ALA A C 1
ATOM 961 O O . ALA A 1 124 ? -14.672 -1.022 5.551 1.00 91.38 124 ALA A O 1
ATOM 962 N N . LEU A 1 125 ? -12.637 -0.838 4.618 1.00 90.50 125 LEU A N 1
ATOM 963 C CA . LEU A 1 125 ? -12.001 -0.232 5.802 1.00 90.50 125 LEU A CA 1
ATOM 964 C C . LEU A 1 125 ? -12.710 1.053 6.246 1.00 90.50 125 LEU A C 1
ATOM 966 O O . LEU A 1 125 ? -12.981 1.245 7.432 1.00 90.50 125 LEU A O 1
ATOM 970 N N . ALA A 1 126 ? -13.003 1.943 5.295 1.00 90.00 126 ALA A N 1
ATOM 971 C CA . ALA A 1 126 ? -13.669 3.207 5.588 1.00 90.00 126 ALA A CA 1
ATOM 972 C C . ALA A 1 126 ? -15.100 2.986 6.104 1.00 90.00 126 ALA A C 1
ATOM 974 O O . ALA A 1 126 ? -15.526 3.642 7.054 1.00 90.00 126 ALA A O 1
ATOM 975 N N . GLU A 1 127 ? -15.831 2.038 5.517 1.00 89.69 127 GLU A N 1
ATOM 976 C CA . GLU A 1 127 ? -17.180 1.682 5.956 1.00 89.69 127 GLU A CA 1
ATOM 977 C C . GLU A 1 127 ? -17.192 1.090 7.376 1.00 89.69 127 GLU A C 1
ATOM 979 O O . GLU A 1 127 ? -18.008 1.495 8.209 1.00 89.69 127 GLU A O 1
ATOM 984 N N . GLU A 1 128 ? -16.270 0.172 7.680 1.00 87.44 128 GLU A N 1
ATOM 985 C CA . GLU A 1 128 ? -16.114 -0.427 9.012 1.00 87.44 128 GLU A CA 1
ATOM 986 C C . GLU A 1 128 ? -15.781 0.632 10.074 1.00 87.44 128 GLU A C 1
ATOM 988 O O . GLU A 1 128 ? -16.378 0.631 11.156 1.00 87.44 128 GLU A O 1
ATOM 993 N N . PHE A 1 129 ? -14.898 1.583 9.748 1.00 87.69 129 PHE A N 1
ATOM 994 C CA . PHE A 1 129 ? -14.560 2.702 10.628 1.00 87.69 129 PHE A CA 1
ATOM 995 C C . PHE A 1 129 ? -15.783 3.577 10.948 1.00 87.69 129 PHE A C 1
ATOM 997 O O . PHE A 1 129 ? -16.048 3.877 12.115 1.00 87.69 129 PHE A O 1
ATOM 1004 N N . VAL A 1 130 ? -16.575 3.947 9.934 1.00 86.88 130 VAL A N 1
ATOM 1005 C CA . VAL A 1 130 ? -17.773 4.790 10.109 1.00 86.88 130 VAL A CA 1
ATOM 1006 C C . VAL A 1 130 ? -18.840 4.093 10.951 1.00 86.88 130 VAL A C 1
ATOM 1008 O O . VAL A 1 130 ? -19.479 4.731 11.791 1.00 86.88 130 VAL A O 1
ATOM 1011 N N . LYS A 1 131 ? -19.023 2.780 10.772 1.00 84.62 131 LYS A N 1
ATOM 1012 C CA . LYS A 1 131 ? -20.029 2.000 11.508 1.00 84.62 131 LYS A CA 1
ATOM 1013 C C . LYS A 1 131 ? -19.714 1.835 12.998 1.00 84.62 131 LYS A C 1
ATOM 1015 O O . LYS A 1 131 ? -20.575 1.345 13.725 1.00 84.62 131 LYS A O 1
ATOM 1020 N N . ARG A 1 132 ? -18.516 2.222 13.468 1.00 69.06 132 ARG A N 1
ATOM 1021 C CA . ARG A 1 132 ? -18.040 2.058 14.861 1.00 69.06 132 ARG A CA 1
ATOM 1022 C C . ARG A 1 132 ? -18.165 0.623 15.409 1.00 69.06 132 ARG A C 1
ATOM 1024 O O . ARG A 1 132 ? -18.076 0.416 16.614 1.00 69.06 132 ARG A O 1
ATOM 1031 N N . GLN A 1 133 ? -18.361 -0.370 14.540 1.00 62.47 133 GLN A N 1
ATOM 1032 C CA . GLN A 1 133 ? -18.429 -1.800 14.870 1.00 62.47 133 GLN A CA 1
ATOM 1033 C C . GLN A 1 133 ? -17.058 -2.464 14.703 1.00 62.47 133 GLN A C 1
ATOM 1035 O O . GLN A 1 133 ? -16.945 -3.620 14.298 1.00 62.47 133 GLN A O 1
ATOM 1040 N N . THR A 1 134 ? -15.989 -1.719 14.965 1.00 62.59 134 THR A N 1
ATOM 1041 C CA . THR A 1 134 ? -14.631 -2.164 14.691 1.00 62.59 134 THR A CA 1
ATOM 1042 C C . THR A 1 134 ? -14.177 -3.153 15.753 1.00 62.59 134 THR A C 1
ATOM 1044 O O . THR A 1 134 ? -13.671 -2.794 16.814 1.00 62.59 134 THR A O 1
ATOM 1047 N N . ASN A 1 135 ? -14.327 -4.438 15.443 1.00 80.62 135 ASN A N 1
ATOM 1048 C CA . ASN A 1 135 ? -13.483 -5.454 16.046 1.00 80.62 135 ASN A CA 1
ATOM 1049 C C . ASN A 1 135 ? -12.038 -5.164 15.603 1.00 80.62 135 ASN A C 1
ATOM 1051 O O . ASN A 1 135 ? -11.706 -5.354 14.433 1.00 80.62 135 ASN A O 1
ATOM 1055 N N . LEU A 1 136 ? -11.202 -4.679 16.528 1.00 81.62 136 LEU A N 1
ATOM 1056 C CA . LEU A 1 136 ? -9.813 -4.293 16.254 1.00 81.62 136 LEU A CA 1
ATOM 1057 C C . LEU A 1 136 ? -9.037 -5.416 15.553 1.00 81.62 136 LEU A C 1
ATOM 1059 O O . LEU A 1 136 ? -8.307 -5.149 14.606 1.00 81.62 136 LEU A O 1
ATOM 1063 N N . LEU A 1 137 ? -9.261 -6.672 15.949 1.00 86.38 137 LEU A N 1
ATOM 1064 C CA . LEU A 1 137 ? -8.618 -7.829 15.328 1.00 86.38 137 LEU A CA 1
ATOM 1065 C C . LEU A 1 137 ? -9.017 -7.985 13.854 1.00 86.38 137 LEU A C 1
ATOM 1067 O O . LEU A 1 137 ? -8.165 -8.237 13.007 1.00 86.38 137 LEU A O 1
ATOM 1071 N N . ALA A 1 138 ? -10.304 -7.815 13.538 1.00 86.31 138 ALA A N 1
ATOM 1072 C CA . ALA A 1 138 ? -10.783 -7.880 12.158 1.00 86.31 138 ALA A CA 1
ATOM 1073 C C . ALA A 1 138 ? -10.226 -6.724 11.312 1.00 86.31 138 ALA A C 1
ATOM 1075 O O . ALA A 1 138 ? -9.840 -6.938 10.163 1.00 86.31 138 ALA A O 1
ATOM 1076 N N . PHE A 1 139 ? -10.118 -5.526 11.899 1.00 89.06 139 PHE A N 1
ATOM 1077 C CA . PHE A 1 139 ? -9.537 -4.360 11.236 1.00 89.06 139 PHE A CA 1
ATOM 1078 C C . PHE A 1 139 ? -8.053 -4.582 10.916 1.00 89.06 139 PHE A C 1
ATOM 1080 O O . PHE A 1 139 ? -7.635 -4.370 9.780 1.00 89.06 139 PHE A O 1
ATOM 1087 N N . MET A 1 140 ? -7.272 -5.087 11.879 1.00 91.31 140 MET A N 1
ATOM 1088 C CA . MET A 1 140 ? -5.858 -5.429 11.673 1.00 91.31 140 MET A CA 1
ATOM 1089 C C . MET A 1 140 ? -5.689 -6.495 10.585 1.00 91.31 140 MET A C 1
ATOM 1091 O O . MET A 1 140 ? -4.905 -6.308 9.659 1.00 91.31 140 MET A O 1
ATOM 1095 N N . ALA A 1 141 ? -6.504 -7.555 10.610 1.00 92.38 141 ALA A N 1
ATOM 1096 C CA . ALA A 1 141 ? -6.472 -8.593 9.579 1.00 92.38 141 ALA A CA 1
ATOM 1097 C C . ALA A 1 141 ? -6.758 -8.045 8.167 1.00 92.38 141 ALA A C 1
ATOM 1099 O O . ALA A 1 141 ? -6.259 -8.579 7.172 1.00 92.38 141 ALA A O 1
ATOM 1100 N N . ARG A 1 142 ? -7.558 -6.977 8.056 1.00 92.81 142 ARG A N 1
ATOM 1101 C CA . ARG A 1 142 ? -7.805 -6.294 6.783 1.00 92.81 142 ARG A CA 1
ATOM 1102 C C . ARG A 1 142 ? -6.601 -5.458 6.336 1.00 92.81 142 ARG A C 1
ATOM 1104 O O . ARG A 1 142 ? -6.263 -5.496 5.154 1.00 92.81 142 ARG A O 1
ATOM 1111 N N . LEU A 1 143 ? -5.916 -4.770 7.252 1.00 94.94 143 LEU A N 1
ATOM 1112 C CA . LEU A 1 143 ? -4.661 -4.069 6.939 1.00 94.94 143 LEU A CA 1
ATOM 1113 C C . LEU A 1 143 ? -3.585 -5.045 6.436 1.00 94.94 143 LEU A C 1
ATOM 1115 O O . LEU A 1 143 ? -2.943 -4.776 5.420 1.00 94.94 143 LEU A O 1
ATOM 1119 N N . ASP A 1 144 ? -3.452 -6.209 7.078 1.00 95.25 144 ASP A N 1
ATOM 1120 C CA . ASP A 1 144 ? -2.524 -7.268 6.657 1.00 95.25 144 ASP A CA 1
ATOM 1121 C C . ASP A 1 144 ? -2.876 -7.830 5.277 1.00 95.25 144 ASP A C 1
ATOM 1123 O O . ASP A 1 144 ? -1.997 -8.084 4.449 1.00 95.25 144 ASP A O 1
ATOM 1127 N N . ARG A 1 145 ? -4.174 -7.991 4.991 1.00 95.69 145 ARG A N 1
ATOM 1128 C CA . ARG A 1 145 ? -4.650 -8.416 3.671 1.00 95.69 145 ARG A CA 1
ATOM 1129 C C . ARG A 1 145 ? -4.265 -7.409 2.592 1.00 95.69 145 ARG A C 1
ATOM 1131 O O . ARG A 1 145 ? -3.749 -7.816 1.555 1.00 95.69 145 ARG A O 1
ATOM 1138 N N . ILE A 1 146 ? -4.474 -6.114 2.835 1.00 96.88 146 ILE A N 1
ATOM 1139 C CA . ILE A 1 146 ? -4.061 -5.053 1.904 1.00 96.88 146 ILE A CA 1
ATOM 1140 C C . ILE A 1 146 ? -2.551 -5.100 1.701 1.00 96.88 146 ILE A C 1
ATOM 1142 O O . ILE A 1 146 ? -2.095 -5.110 0.563 1.00 96.88 146 ILE A O 1
ATOM 1146 N N . ARG A 1 147 ? -1.772 -5.213 2.779 1.00 96.25 147 ARG A N 1
ATOM 1147 C CA . ARG A 1 147 ? -0.315 -5.350 2.703 1.00 96.25 147 ARG A CA 1
ATOM 1148 C C . ARG A 1 147 ? 0.112 -6.530 1.822 1.00 96.25 147 ARG A C 1
ATOM 1150 O O . ARG A 1 147 ? 1.008 -6.374 0.995 1.00 96.25 147 ARG A O 1
ATOM 1157 N N . GLY A 1 148 ? -0.539 -7.685 1.963 1.00 96.38 148 GLY A N 1
ATOM 1158 C CA . GLY A 1 148 ? -0.309 -8.851 1.105 1.00 96.38 148 GLY A CA 1
ATOM 1159 C C . GLY A 1 148 ? -0.591 -8.559 -0.370 1.00 96.38 148 GLY A C 1
ATOM 1160 O O . GLY A 1 148 ? 0.260 -8.814 -1.217 1.00 96.38 148 GLY A O 1
ATOM 1161 N N . LEU A 1 149 ? -1.730 -7.926 -0.668 1.00 96.25 149 LEU A N 1
ATOM 1162 C CA . LEU A 1 149 ? -2.078 -7.529 -2.036 1.00 96.25 149 LEU A CA 1
ATOM 1163 C C . LEU A 1 149 ? -1.053 -6.564 -2.642 1.00 96.25 149 LEU A C 1
ATOM 1165 O O . LEU A 1 149 ? -0.773 -6.655 -3.832 1.00 96.25 149 LEU A O 1
ATOM 1169 N N . LEU A 1 150 ? -0.488 -5.653 -1.845 1.00 96.06 150 LEU A N 1
ATOM 1170 C CA . LEU A 1 150 ? 0.546 -4.723 -2.306 1.00 96.06 150 LEU A CA 1
ATOM 1171 C C . LEU A 1 150 ? 1.861 -5.441 -2.623 1.00 96.06 150 LEU A C 1
ATOM 1173 O O . LEU A 1 150 ? 2.486 -5.131 -3.635 1.00 96.06 150 LEU A O 1
ATOM 1177 N N . LEU A 1 151 ? 2.264 -6.422 -1.809 1.00 95.12 151 LEU A N 1
ATOM 1178 C CA . LEU A 1 151 ? 3.437 -7.262 -2.082 1.00 95.12 151 LEU A CA 1
ATOM 1179 C C . LEU A 1 151 ? 3.299 -8.028 -3.402 1.00 95.12 151 LEU A C 1
ATOM 1181 O O . LEU A 1 151 ? 4.249 -8.074 -4.190 1.00 95.12 151 LEU A O 1
ATOM 1185 N N . ASP A 1 152 ? 2.107 -8.551 -3.687 1.00 92.50 152 ASP A N 1
ATOM 1186 C CA . ASP A 1 152 ? 1.818 -9.271 -4.931 1.00 92.50 152 ASP A CA 1
ATOM 1187 C C . ASP A 1 152 ? 1.969 -8.394 -6.189 1.00 92.50 152 ASP A C 1
ATOM 1189 O O . ASP A 1 152 ? 2.089 -8.917 -7.298 1.00 92.50 152 ASP A O 1
ATOM 1193 N N . MET A 1 153 ? 1.967 -7.061 -6.056 1.00 89.81 153 MET A N 1
ATOM 1194 C CA . MET A 1 153 ? 2.040 -6.148 -7.202 1.00 89.81 153 MET A CA 1
ATOM 1195 C C . MET A 1 153 ? 3.446 -5.962 -7.781 1.00 89.81 153 MET A C 1
ATOM 1197 O O . MET A 1 153 ? 3.558 -5.603 -8.953 1.00 89.81 153 MET A O 1
ATOM 1201 N N . TYR A 1 154 ? 4.504 -6.143 -6.986 1.00 82.06 154 TYR A N 1
ATOM 1202 C CA . TYR A 1 154 ? 5.881 -5.827 -7.403 1.00 82.06 154 TYR A CA 1
ATOM 1203 C C . TYR A 1 154 ? 6.895 -6.951 -7.146 1.00 82.06 154 TYR A C 1
ATOM 1205 O O . TYR A 1 154 ? 8.105 -6.751 -7.346 1.00 82.06 154 TYR A O 1
ATOM 1213 N N . THR A 1 155 ? 6.410 -8.118 -6.714 1.00 77.31 155 THR A N 1
ATOM 1214 C CA . THR A 1 155 ? 7.213 -9.338 -6.565 1.00 77.31 155 THR A CA 1
ATOM 1215 C C . THR A 1 155 ? 7.470 -9.990 -7.919 1.00 77.31 155 THR A C 1
ATOM 1217 O O . THR A 1 155 ? 6.503 -10.203 -8.681 1.00 77.31 155 THR A O 1
#

Foldseek 3Di:
DDDDDDDDDDDDDDDDDDDDDDPPDDDPPPPPPVVVVVLVVLVVQLVVLVVVLVVLLVQLVVLLVVCLVPVDPVSLVSNVVSLVVSLCSLVPRNVVSCVVVDPDDPLPVVSVVLVVVLVVLSVVLVVCSVVVVDPVVVSSVSSVVSSVSSVVSSD

Radius of gyration: 33.22 Å; chains: 1; bounding box: 51×35×110 Å

pLDDT: mean 80.4, std 20.54, range [35.09, 98.31]

Sequence (155 aa):
MEVHIDKAGRDRTRRSSKAGVSSKARAAKSASADAPFTRKLLEAQRAEIKEELGQLLSGIDKQAAEIEKSLTFESLEKYRELVRKFVNVVVNDLFAVEEKLSVSPTGKKKSLLLVKTIDTELAALAEEFVKRQTNLLAFMARLDRIRGLLLDMYT

Secondary structure (DSSP, 8-state):
-------------------------SSSSSHHHHHHHHHHHHHHHHHHHHHHHHHHHHHHHHHHHHHHH---HHHHHHHHHHHHHHHHHIIIIIHHHHHHH-S--THHHHHHHHHHHHHHHHHHHHHHHHTT---HHHHHHHHHHHHHHHHTTT-